Protein AF-A0A401T9V7-F1 (afdb_monomer_lite)

Secondary structure (DSSP, 8-state):
--TTT-SEEEEEEEEESGGG-TT--EEEEEEEEEPPP----------

Radius of gyration: 19.78 Å; chains: 1; bounding box: 34×17×60 Å

Sequence (47 aa):
MDREAREEYLVVIQAKDMGGHMGGLSGTTKVTITLTDVNDNPPKFPQ

InterPro domains:
  IPR002126 Cadherin-like [PR00205] (8-20)
  IPR002126 Cadherin-like [PR00205] (24-43)
  IPR002126 Cadherin-like [PR00205] (43-47)
  IPR002126 Cadherin-like [PS50268] (1-45)
  IPR015919 Cadherin-like superfamily [SSF49313] (1-47)
  IPR020894 Cadherin conserved site [PS00232] (33-43)
  IPR039808 Cadherin [PTHR24027] (1-47)

Organism: Chiloscyllium punctatum (NCBI:txid137246)

pLDDT: mean 95.13, std 3.84, range [76.69, 98.25]

Structure (mmCIF, N/CA/C/O backbone):
data_AF-A0A401T9V7-F1
#
_entry.id   AF-A0A401T9V7-F1
#
loop_
_atom_site.group_PDB
_atom_site.id
_atom_site.type_symbol
_atom_site.label_atom_id
_atom_site.label_alt_id
_atom_site.label_comp_id
_atom_site.label_asym_id
_atom_site.label_entity_id
_atom_site.label_seq_id
_atom_site.pdbx_PDB_ins_code
_atom_site.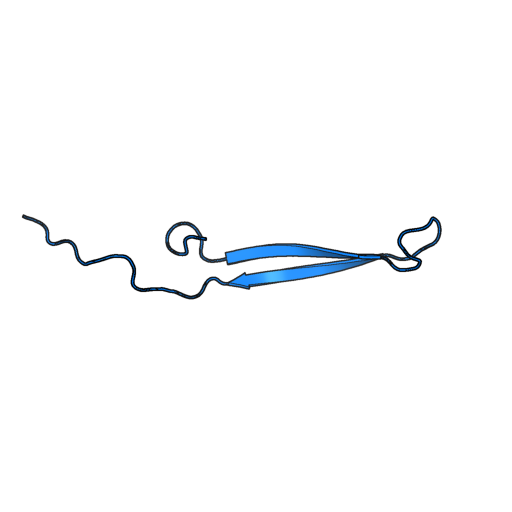Cartn_x
_atom_site.Cartn_y
_atom_site.Cartn_z
_atom_site.occupancy
_atom_site.B_iso_or_equiv
_atom_site.auth_seq_id
_atom_site.auth_comp_id
_atom_site.auth_asym_id
_atom_site.auth_atom_id
_atom_site.pdbx_PDB_model_num
ATOM 1 N N . MET A 1 1 ? -10.025 -3.461 5.576 1.00 87.00 1 MET A N 1
ATOM 2 C CA . MET A 1 1 ? -8.704 -3.554 6.230 1.00 87.00 1 MET A CA 1
ATOM 3 C C . MET A 1 1 ? -8.927 -3.153 7.672 1.00 87.00 1 MET A C 1
ATOM 5 O O . MET A 1 1 ? -9.738 -2.263 7.877 1.00 87.00 1 MET A O 1
ATOM 9 N N . ASP A 1 2 ? -8.304 -3.845 8.616 1.00 94.56 2 ASP A N 1
ATOM 10 C CA . ASP A 1 2 ? -8.526 -3.679 10.057 1.00 94.56 2 ASP A CA 1
ATOM 11 C C . ASP A 1 2 ? -7.175 -3.341 10.699 1.00 94.56 2 ASP A C 1
ATOM 13 O O . ASP A 1 2 ? -6.228 -4.128 10.561 1.00 94.56 2 ASP A O 1
ATOM 17 N N . ARG A 1 3 ? -7.065 -2.148 11.299 1.00 96.31 3 ARG A N 1
ATOM 18 C CA . ARG A 1 3 ? -5.803 -1.673 11.881 1.00 96.31 3 ARG A CA 1
ATOM 19 C C . ARG A 1 3 ? -5.497 -2.425 13.170 1.00 96.31 3 ARG A C 1
ATOM 21 O O . ARG A 1 3 ? -4.340 -2.779 13.388 1.00 96.31 3 ARG A O 1
ATOM 28 N N . GLU A 1 4 ? -6.516 -2.728 13.963 1.00 97.12 4 GLU A N 1
ATOM 29 C CA . GLU A 1 4 ? -6.418 -3.456 15.228 1.00 97.12 4 GLU A CA 1
ATOM 30 C C . GLU A 1 4 ? -5.913 -4.884 15.016 1.00 97.12 4 GLU A C 1
ATOM 32 O O . GLU A 1 4 ? -5.184 -5.416 15.854 1.00 97.12 4 GLU A O 1
ATOM 37 N N . ALA A 1 5 ? -6.248 -5.497 13.879 1.00 96.56 5 ALA A N 1
ATOM 38 C CA . ALA A 1 5 ? -5.692 -6.789 13.487 1.00 96.56 5 ALA A CA 1
ATOM 39 C C . ALA A 1 5 ? -4.281 -6.680 12.882 1.00 96.56 5 ALA A C 1
ATOM 41 O O . ALA A 1 5 ? -3.446 -7.564 13.105 1.00 96.56 5 ALA A O 1
ATOM 42 N N . ARG A 1 6 ? -4.013 -5.648 12.066 1.00 96.81 6 ARG A N 1
ATOM 43 C CA . ARG A 1 6 ? -2.714 -5.444 11.406 1.00 96.81 6 ARG A CA 1
ATOM 44 C C . ARG A 1 6 ? -2.527 -4.013 10.899 1.00 96.81 6 ARG A C 1
ATOM 46 O O . ARG A 1 6 ? -3.164 -3.607 9.931 1.00 96.81 6 ARG A O 1
ATOM 53 N N . GLU A 1 7 ? -1.533 -3.315 11.438 1.00 96.88 7 GLU A N 1
ATOM 54 C CA . GLU A 1 7 ? -1.256 -1.906 11.119 1.00 96.88 7 GLU A CA 1
ATOM 55 C C . GLU A 1 7 ? -0.427 -1.661 9.842 1.00 96.88 7 GLU A C 1
ATOM 57 O O . GLU A 1 7 ? -0.549 -0.600 9.229 1.00 96.88 7 GLU A O 1
ATOM 62 N N . GLU A 1 8 ? 0.396 -2.625 9.410 1.00 97.56 8 GLU A N 1
ATOM 63 C CA . GLU A 1 8 ? 1.357 -2.426 8.315 1.00 97.56 8 GLU A CA 1
ATOM 64 C C . GLU A 1 8 ? 1.412 -3.597 7.320 1.00 97.56 8 GLU A C 1
ATOM 66 O O . GLU A 1 8 ? 1.378 -4.782 7.683 1.00 97.56 8 GLU A O 1
ATOM 71 N N . TYR A 1 9 ? 1.577 -3.263 6.037 1.00 97.06 9 TYR A N 1
ATOM 72 C CA . TYR A 1 9 ? 1.832 -4.205 4.951 1.00 97.06 9 TYR A CA 1
ATOM 73 C C . TYR A 1 9 ? 3.099 -3.819 4.190 1.00 97.06 9 TYR A C 1
ATOM 75 O O . TYR A 1 9 ? 3.213 -2.711 3.674 1.00 97.06 9 TYR A O 1
ATOM 83 N N . LEU A 1 10 ? 4.022 -4.771 4.049 1.00 97.69 10 LEU A N 1
ATOM 84 C CA . LEU A 1 10 ? 5.177 -4.647 3.168 1.00 97.69 10 LEU A CA 1
ATOM 85 C C . LEU A 1 10 ? 4.892 -5.381 1.858 1.00 97.69 10 LEU A C 1
ATOM 87 O O . LEU A 1 10 ? 4.710 -6.600 1.852 1.00 97.69 10 LEU A O 1
ATOM 91 N N . VAL A 1 11 ? 4.871 -4.648 0.750 1.00 97.62 11 VAL A N 1
ATOM 92 C CA . VAL A 1 11 ? 4.579 -5.184 -0.583 1.00 97.62 11 VAL A CA 1
ATOM 93 C C . VAL A 1 11 ? 5.807 -5.037 -1.472 1.00 97.62 11 VAL A C 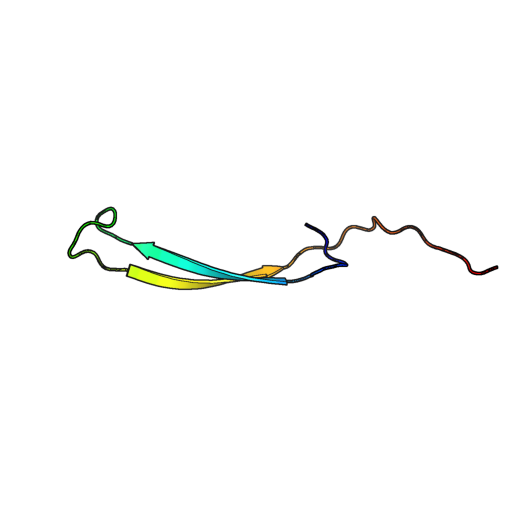1
ATOM 95 O O . VAL A 1 11 ? 6.484 -4.012 -1.448 1.00 97.62 11 VAL A O 1
ATOM 98 N N . VAL A 1 12 ? 6.102 -6.059 -2.275 1.00 98.00 12 VAL A N 1
ATOM 99 C CA . VAL A 1 12 ? 7.129 -5.981 -3.320 1.00 98.00 12 VAL A CA 1
ATOM 100 C C . VAL A 1 12 ? 6.443 -5.670 -4.643 1.00 98.00 12 VAL A C 1
ATOM 102 O O . VAL A 1 12 ? 5.584 -6.427 -5.089 1.00 98.00 12 VAL A O 1
ATOM 105 N N . ILE A 1 13 ? 6.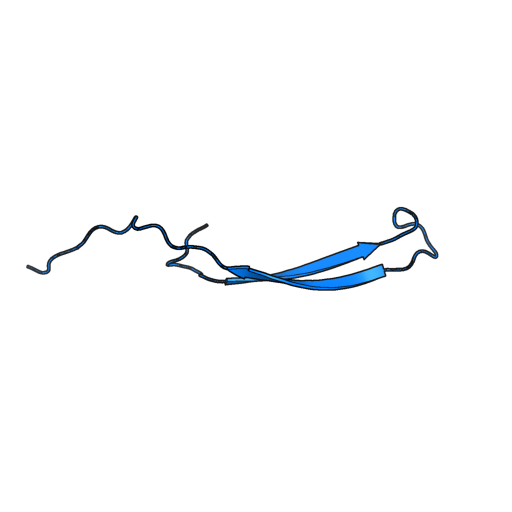830 -4.566 -5.275 1.00 97.75 13 ILE A N 1
ATOM 106 C CA . ILE A 1 13 ? 6.356 -4.171 -6.602 1.00 97.75 13 ILE A CA 1
ATOM 107 C C . ILE A 1 13 ? 7.438 -4.511 -7.620 1.00 97.75 13 ILE A C 1
ATOM 109 O O . ILE A 1 13 ? 8.610 -4.212 -7.395 1.00 97.75 13 ILE A O 1
ATOM 113 N N . GLN A 1 14 ? 7.040 -5.102 -8.748 1.00 96.88 14 GLN A N 1
ATOM 114 C CA . GLN A 1 14 ? 7.898 -5.303 -9.912 1.00 96.88 14 GLN A CA 1
ATOM 115 C C . GLN A 1 14 ? 7.395 -4.457 -11.081 1.00 96.88 14 GLN A C 1
ATOM 117 O O . GLN A 1 14 ? 6.230 -4.551 -11.462 1.00 96.88 14 GLN A O 1
ATOM 122 N N . ALA A 1 15 ? 8.292 -3.680 -11.680 1.00 96.94 15 ALA A N 1
ATOM 123 C CA . ALA A 1 15 ? 8.069 -3.021 -12.960 1.00 96.94 15 ALA A CA 1
ATOM 124 C C . ALA A 1 15 ? 8.849 -3.762 -14.052 1.00 96.94 15 ALA A C 1
ATOM 126 O O . ALA A 1 15 ? 9.987 -4.180 -13.822 1.00 96.94 15 ALA A O 1
ATOM 127 N N . LYS A 1 16 ? 8.239 -3.932 -15.228 1.00 96.62 16 LYS A N 1
ATOM 128 C CA . LYS A 1 16 ? 8.862 -4.525 -16.419 1.00 96.62 16 LYS A CA 1
ATOM 129 C C . LYS A 1 16 ? 8.727 -3.564 -17.592 1.00 96.62 16 LYS A C 1
ATOM 131 O O . LYS A 1 16 ? 7.650 -2.999 -17.785 1.00 96.62 16 LYS A O 1
ATOM 136 N N . ASP A 1 17 ? 9.792 -3.399 -18.365 1.00 95.62 17 ASP A N 1
ATOM 137 C CA . ASP A 1 17 ? 9.741 -2.658 -19.624 1.00 95.62 17 ASP A CA 1
ATOM 138 C C . ASP A 1 17 ? 9.392 -3.580 -20.809 1.00 95.62 17 ASP A C 1
ATOM 140 O O . ASP A 1 17 ? 9.027 -4.747 -20.627 1.00 95.62 17 ASP A O 1
ATOM 144 N N . MET A 1 18 ? 9.398 -3.020 -22.026 1.00 95.62 18 MET A N 1
ATOM 145 C CA . MET A 1 18 ? 9.084 -3.726 -23.278 1.00 95.62 18 MET A CA 1
ATOM 146 C C . MET A 1 18 ? 7.758 -4.509 -23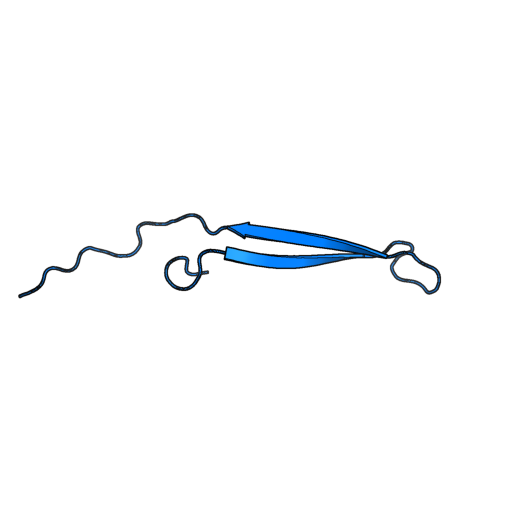.240 1.00 95.62 18 MET A C 1
ATOM 148 O O . MET A 1 18 ? 7.617 -5.544 -23.886 1.00 95.62 18 MET A O 1
ATOM 152 N N . GLY A 1 19 ? 6.778 -4.066 -22.444 1.00 92.56 19 GLY A N 1
ATOM 153 C CA . GLY A 1 19 ? 5.515 -4.788 -22.249 1.00 92.56 19 GLY A CA 1
ATOM 154 C C . GLY A 1 19 ? 5.681 -6.203 -21.672 1.00 92.56 19 GLY A C 1
ATOM 155 O O . GLY A 1 19 ? 4.788 -7.027 -21.834 1.00 92.56 19 GLY A O 1
ATOM 156 N N . GLY A 1 20 ? 6.823 -6.506 -21.045 1.00 91.06 20 GLY A N 1
ATOM 157 C CA . GLY A 1 20 ? 7.142 -7.824 -20.497 1.00 91.06 20 GLY A CA 1
ATOM 158 C C . GLY A 1 20 ? 7.621 -8.861 -21.519 1.00 91.06 20 GLY A C 1
ATOM 159 O O . GLY A 1 20 ? 7.649 -10.046 -21.187 1.00 91.06 20 GLY A O 1
ATOM 160 N N . HIS A 1 21 ? 7.988 -8.451 -22.738 1.00 93.44 21 HIS A N 1
ATOM 161 C CA . HIS A 1 21 ? 8.530 -9.355 -23.759 1.00 93.44 21 HIS A CA 1
ATOM 162 C C . HIS A 1 21 ? 9.920 -9.894 -23.383 1.00 93.44 21 HIS A C 1
ATOM 164 O O . HIS A 1 21 ? 10.641 -9.317 -22.566 1.00 93.44 21 HIS A O 1
ATOM 170 N N . MET A 1 22 ? 10.317 -11.008 -24.012 1.00 89.56 22 MET A N 1
ATOM 171 C CA . MET A 1 22 ? 11.663 -11.564 -23.847 1.00 89.56 22 MET A CA 1
ATOM 172 C C . MET A 1 22 ? 12.728 -10.539 -24.253 1.00 89.56 22 MET A C 1
ATOM 174 O O . MET A 1 22 ? 12.678 -9.990 -25.350 1.00 89.56 22 MET A O 1
ATOM 178 N N . GLY A 1 23 ? 13.690 -10.308 -23.359 1.00 89.69 23 GLY A N 1
ATOM 179 C CA . GLY A 1 23 ? 14.743 -9.301 -23.517 1.00 89.69 23 GLY A CA 1
ATOM 180 C C . GLY A 1 23 ? 14.492 -7.996 -22.755 1.00 89.69 23 GLY A C 1
ATOM 181 O O . GLY A 1 23 ? 15.432 -7.223 -22.597 1.00 89.69 23 GLY A O 1
ATOM 182 N N . GLY A 1 24 ? 13.277 -7.773 -22.240 1.00 93.44 24 GLY A N 1
ATOM 183 C CA . GLY A 1 24 ? 12.977 -6.629 -21.380 1.00 93.44 24 GLY A CA 1
ATOM 184 C C . GLY A 1 24 ? 13.639 -6.720 -20.003 1.00 93.44 24 GLY A C 1
ATOM 185 O O . GLY A 1 24 ? 13.874 -7.810 -19.468 1.00 93.44 24 GLY A O 1
ATOM 186 N N . LEU A 1 25 ? 13.920 -5.565 -19.410 1.00 96.88 25 LEU A N 1
ATOM 187 C CA . LEU A 1 25 ? 14.439 -5.435 -18.057 1.00 96.88 25 LEU A CA 1
ATOM 188 C C . LEU A 1 25 ? 13.297 -5.371 -17.041 1.00 96.88 25 LEU A C 1
ATOM 190 O O . LEU A 1 25 ? 12.161 -4.980 -17.328 1.00 96.88 25 LEU A O 1
ATOM 194 N N . SER A 1 26 ? 13.616 -5.750 -15.805 1.00 96.81 26 SER A N 1
ATOM 195 C CA .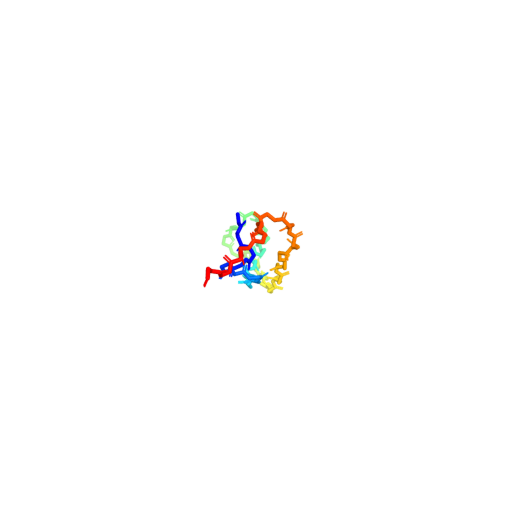 SER A 1 26 ? 12.701 -5.589 -14.681 1.00 96.81 26 SER A CA 1
ATOM 196 C C . SER A 1 26 ? 13.411 -5.002 -13.474 1.00 96.81 26 SER A C 1
ATOM 198 O O . SER A 1 26 ? 14.562 -5.343 -13.206 1.00 96.81 26 SER A O 1
ATOM 200 N N . GLY A 1 27 ? 12.704 -4.153 -12.738 1.00 97.19 27 GLY A N 1
ATOM 201 C CA . GLY A 1 27 ? 13.137 -3.615 -11.454 1.00 97.19 27 GLY A CA 1
ATOM 202 C C . GLY A 1 27 ? 12.134 -3.974 -10.367 1.00 97.19 27 GLY A C 1
ATOM 203 O O . GLY A 1 27 ? 10.940 -4.110 -10.638 1.00 97.19 27 GLY A O 1
ATOM 204 N N . THR A 1 28 ? 12.608 -4.116 -9.132 1.00 98.12 28 THR A N 1
ATOM 205 C CA . THR A 1 28 ? 11.749 -4.357 -7.968 1.00 98.12 28 THR A CA 1
ATOM 206 C C . THR A 1 28 ? 11.994 -3.326 -6.886 1.00 98.12 28 THR A C 1
ATOM 208 O O . THR A 1 28 ? 13.138 -2.944 -6.648 1.00 98.12 28 THR A O 1
ATOM 21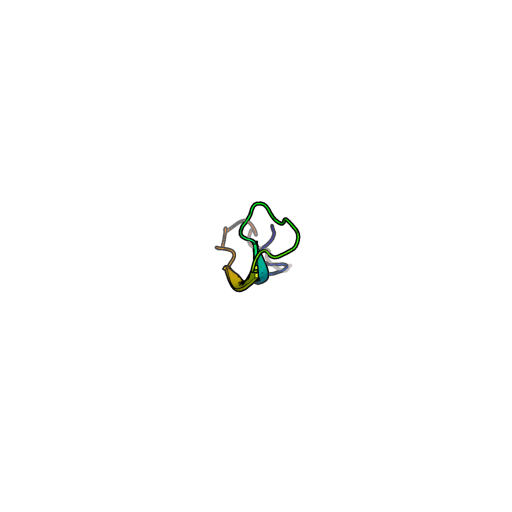1 N N . THR A 1 29 ? 10.941 -2.937 -6.179 1.00 98.12 29 THR A N 1
ATOM 212 C CA . THR A 1 29 ? 11.045 -2.105 -4.980 1.00 98.12 29 THR A CA 1
ATOM 213 C C . THR A 1 29 ? 10.090 -2.590 -3.898 1.00 98.12 29 THR A C 1
ATOM 215 O O . THR A 1 29 ? 9.116 -3.290 -4.182 1.00 98.12 29 THR A O 1
ATOM 218 N N . LYS A 1 30 ? 10.379 -2.232 -2.649 1.00 98.25 30 LYS A N 1
ATOM 219 C CA . LYS A 1 30 ? 9.499 -2.484 -1.507 1.00 98.25 30 LYS A CA 1
ATOM 220 C C . LYS A 1 30 ? 8.690 -1.228 -1.208 1.00 98.25 30 LYS A C 1
ATOM 222 O O . LYS A 1 30 ? 9.247 -0.135 -1.174 1.00 98.25 30 LYS A O 1
ATOM 227 N N . VAL A 1 31 ? 7.398 -1.404 -0.966 1.00 98.12 31 VAL A N 1
ATOM 228 C CA . VAL A 1 31 ? 6.480 -0.349 -0.539 1.00 98.12 31 VAL A CA 1
ATOM 229 C C . VAL A 1 31 ? 5.879 -0.739 0.799 1.00 98.12 31 VAL A C 1
ATOM 231 O O . VAL A 1 31 ? 5.324 -1.829 0.944 1.00 98.12 31 VAL A O 1
ATOM 234 N N . THR A 1 32 ? 5.995 0.167 1.760 1.00 98.06 32 THR A N 1
ATOM 235 C CA . THR A 1 32 ? 5.369 0.046 3.073 1.00 98.06 32 THR A CA 1
ATOM 236 C C . THR A 1 32 ? 4.037 0.785 3.053 1.00 98.06 32 THR A C 1
ATOM 238 O O . THR A 1 32 ? 3.990 1.968 2.720 1.00 98.06 32 THR A O 1
ATOM 241 N N . ILE A 1 33 ? 2.959 0.083 3.388 1.00 97.56 33 ILE A N 1
ATOM 242 C CA . ILE A 1 33 ? 1.607 0.629 3.508 1.00 97.56 33 ILE A CA 1
ATOM 243 C C . ILE A 1 33 ? 1.243 0.626 4.985 1.00 97.56 33 ILE A C 1
ATOM 245 O O . ILE A 1 33 ? 1.180 -0.439 5.599 1.00 97.56 33 ILE A O 1
ATOM 249 N N . THR A 1 34 ? 0.969 1.804 5.529 1.00 97.62 34 THR A N 1
ATOM 250 C CA . THR A 1 34 ? 0.511 1.987 6.906 1.00 97.62 34 THR A CA 1
ATOM 251 C C . THR A 1 34 ? -0.984 2.285 6.919 1.00 97.62 34 THR A C 1
ATOM 253 O O . THR A 1 34 ? -1.477 3.095 6.130 1.00 97.62 34 THR A O 1
ATOM 256 N N . LEU A 1 35 ? -1.730 1.609 7.793 1.00 97.44 35 LEU A N 1
ATOM 257 C CA . LEU A 1 35 ? -3.149 1.888 7.993 1.00 97.44 35 LEU A CA 1
ATOM 258 C C . LEU A 1 35 ? -3.327 3.018 9.004 1.00 97.44 35 LEU A C 1
ATOM 260 O O . LEU A 1 35 ? -2.823 2.963 10.126 1.00 97.44 35 LEU A O 1
ATOM 264 N N . THR A 1 36 ? -4.075 4.045 8.612 1.00 97.19 36 THR A N 1
ATOM 265 C CA . THR A 1 36 ? -4.508 5.102 9.526 1.00 97.19 36 THR A CA 1
ATOM 266 C C . THR A 1 36 ? -5.635 4.603 10.417 1.00 97.19 36 THR A C 1
ATOM 268 O O . THR A 1 36 ? -6.478 3.828 9.970 1.00 97.19 36 THR A O 1
ATOM 271 N N . ASP A 1 37 ? -5.659 5.083 11.657 1.00 95.19 37 ASP A N 1
ATOM 272 C CA . ASP A 1 37 ? -6.697 4.723 12.618 1.00 95.19 37 ASP A CA 1
ATOM 273 C C . ASP A 1 37 ? -8.063 5.289 12.262 1.00 95.19 37 ASP A C 1
ATOM 275 O O . ASP A 1 37 ? -8.167 6.404 11.739 1.00 95.19 37 ASP A O 1
ATOM 279 N N . VAL A 1 38 ? -9.099 4.576 12.679 1.00 97.00 38 VAL A N 1
ATOM 280 C CA . VAL A 1 38 ? -10.454 5.105 12.798 1.00 97.00 38 VAL A CA 1
ATOM 281 C C . VAL A 1 38 ? -10.979 4.679 14.161 1.00 97.00 38 VAL A C 1
ATOM 283 O O . VAL A 1 38 ? -10.823 3.534 14.553 1.00 97.00 38 VAL A O 1
ATOM 286 N N . ASN A 1 39 ? -11.617 5.592 14.892 1.00 95.62 39 ASN A N 1
ATOM 287 C CA . ASN A 1 39 ? -12.222 5.262 16.181 1.00 95.62 39 ASN A CA 1
ATOM 288 C C . ASN A 1 39 ? -13.533 4.473 15.989 1.00 95.62 39 ASN A C 1
ATOM 290 O O . ASN A 1 39 ? -14.624 5.037 16.099 1.00 95.62 39 ASN A O 1
ATOM 294 N N . ASP A 1 40 ? -13.425 3.190 15.654 1.00 95.00 40 ASP A N 1
ATOM 295 C CA . ASP A 1 40 ? -14.543 2.267 15.422 1.00 95.00 40 ASP A CA 1
ATOM 296 C C . ASP A 1 40 ? -14.784 1.286 16.588 1.00 95.00 40 ASP A C 1
ATOM 298 O O . ASP A 1 40 ? -15.776 0.552 16.593 1.00 95.00 40 ASP A O 1
ATOM 302 N N . ASN A 1 41 ? -13.939 1.333 17.623 1.00 93.62 41 ASN A N 1
ATOM 303 C CA . ASN A 1 41 ? -14.050 0.522 18.832 1.00 93.62 41 ASN A CA 1
ATOM 304 C C . ASN A 1 41 ? -14.626 1.330 20.011 1.00 93.62 41 ASN A C 1
ATOM 306 O O . ASN A 1 41 ? -13.903 2.093 20.656 1.00 93.62 41 ASN A O 1
ATOM 310 N N . PRO A 1 42 ? -15.923 1.167 20.350 1.00 94.38 42 PRO A N 1
ATOM 311 C CA . PRO A 1 42 ? -16.529 1.883 21.467 1.00 94.38 42 PRO A CA 1
ATOM 312 C C . PRO A 1 42 ? -15.984 1.391 22.822 1.00 94.38 42 PRO A C 1
ATOM 314 O O . PRO A 1 42 ? -15.601 0.222 22.955 1.00 94.38 42 PRO A O 1
ATOM 317 N N . PRO A 1 43 ? -15.995 2.246 23.862 1.00 95.12 43 PRO A N 1
ATOM 318 C CA . PRO A 1 43 ? -15.528 1.870 25.192 1.00 95.12 43 PRO A CA 1
ATOM 319 C C . PRO A 1 43 ? -16.375 0.740 25.788 1.00 95.12 43 PRO A C 1
ATOM 321 O O . PRO A 1 43 ? -17.596 0.696 25.626 1.00 95.12 43 PRO A O 1
ATOM 324 N N . LYS A 1 44 ? -15.722 -0.157 26.532 1.00 93.62 44 LYS A N 1
ATOM 325 C CA . LYS A 1 44 ? -16.362 -1.240 27.289 1.00 93.62 44 LYS A CA 1
ATOM 326 C C . LYS A 1 44 ? -16.002 -1.089 28.764 1.00 93.62 44 LYS A C 1
ATOM 328 O O . LYS A 1 44 ? -14.822 -1.029 29.098 1.00 93.62 44 LYS A O 1
ATOM 333 N N . PHE A 1 45 ? -17.009 -1.029 29.633 1.00 92.88 45 PHE A N 1
ATOM 334 C CA . PHE A 1 45 ? -16.817 -0.940 31.082 1.00 92.88 45 PHE A CA 1
ATOM 335 C C . PHE A 1 45 ? -16.945 -2.333 31.721 1.00 92.88 45 PHE A C 1
ATOM 337 O O . PHE A 1 45 ? -17.892 -3.051 31.386 1.00 92.88 45 PHE A O 1
ATOM 344 N N . PRO A 1 46 ? -16.019 -2.738 32.610 1.00 88.31 46 PRO A N 1
ATOM 345 C CA . PRO A 1 46 ? -16.174 -3.954 33.407 1.00 88.31 46 PRO A CA 1
ATOM 346 C C . PRO A 1 46 ? -17.325 -3.806 34.422 1.00 88.31 46 PRO A C 1
ATOM 348 O O . PRO A 1 46 ? -17.611 -2.690 34.857 1.00 88.31 46 PRO A O 1
ATOM 351 N N . GLN A 1 47 ? -17.985 -4.923 34.762 1.00 76.69 47 GLN A N 1
ATOM 352 C CA . GLN A 1 47 ? -19.009 -5.003 35.820 1.00 76.69 47 GLN A CA 1
ATOM 353 C C . GLN A 1 47 ? -18.387 -5.154 37.206 1.00 76.69 47 GLN A C 1
ATOM 355 O O . GLN A 1 47 ? -17.355 -5.856 37.306 1.00 76.69 47 GLN A O 1
#

Foldseek 3Di:
DDCVVPFKDKDKDKDWPPVPDPPIDIDIDIDMDGDDDDPPDDDDDDD